Protein AF-A0A257NAR0-F1 (afdb_monomer)

Foldseek 3Di:
DDADPVDVVRVVVVLVVLVVVLVVCVVVVHDPDDPDACFQSNQQCVCSNDPPVVLVVVVVVCCVVCVPCPPRHPTRHHDD

Sequence (80 aa):
MLLNPDEPEQGKKAHHCLYEIFSLVLALNGTLTGEHGVGLEKRDFVDRELDAISLELMRNIKRQFDPNGILNPDKMLPLV

Radius of gyration: 14.9 Å; Cα contacts (8 Å, |Δi|>4): 55; chains: 1; bounding box: 34×21×40 Å

Structure (mmCIF, N/CA/C/O backbone):
data_AF-A0A257NAR0-F1
#
_entry.id   AF-A0A257NAR0-F1
#
loop_
_atom_site.group_PDB
_atom_site.id
_atom_site.type_symbol
_atom_site.label_atom_id
_atom_site.label_alt_id
_atom_site.label_comp_id
_atom_site.label_asym_id
_atom_site.label_entity_id
_atom_site.label_seq_id
_atom_site.pdbx_PDB_ins_code
_atom_site.Cartn_x
_atom_site.Cartn_y
_atom_si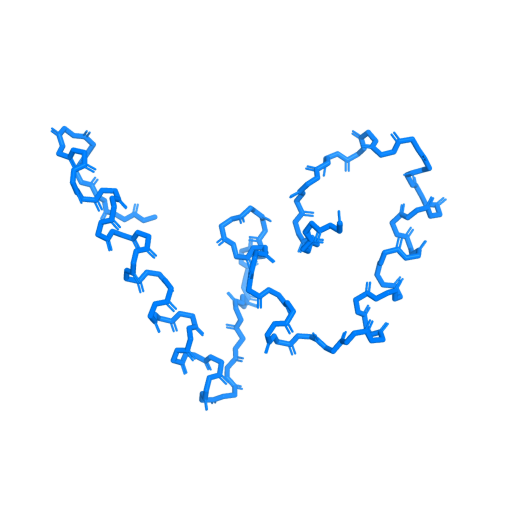te.Cartn_z
_atom_site.occupancy
_atom_site.B_iso_or_equiv
_atom_site.auth_seq_id
_atom_site.auth_comp_id
_atom_site.auth_asym_id
_atom_site.auth_atom_id
_atom_site.pdbx_PDB_model_num
ATOM 1 N N . MET A 1 1 ? 9.632 5.978 -10.960 1.00 77.88 1 MET A N 1
ATOM 2 C CA . MET A 1 1 ? 10.449 4.949 -11.640 1.00 77.88 1 MET A CA 1
ATOM 3 C C . MET A 1 1 ? 11.152 5.602 -12.812 1.00 77.88 1 MET A C 1
ATOM 5 O O . MET A 1 1 ? 10.559 6.488 -13.414 1.00 77.88 1 MET A O 1
ATOM 9 N N . LEU A 1 2 ? 12.382 5.198 -13.119 1.00 88.88 2 LEU A N 1
ATOM 10 C CA . LEU A 1 2 ? 13.059 5.605 -14.348 1.00 88.88 2 LEU A CA 1
ATOM 11 C C . LEU A 1 2 ? 12.943 4.444 -15.339 1.00 88.88 2 LEU A C 1
ATOM 13 O O . LEU A 1 2 ? 13.461 3.365 -15.071 1.00 88.88 2 LEU A O 1
ATOM 17 N N . LEU A 1 3 ? 12.199 4.647 -16.421 1.00 93.19 3 LEU A N 1
ATOM 18 C CA . LEU A 1 3 ? 11.901 3.638 -17.439 1.00 93.19 3 LEU A CA 1
ATOM 19 C C . LEU A 1 3 ? 11.781 4.309 -18.809 1.00 93.19 3 LEU A C 1
ATOM 21 O O . LEU A 1 3 ? 11.444 5.492 -18.878 1.00 93.19 3 LEU A O 1
ATOM 25 N N . ASN A 1 4 ? 12.064 3.564 -19.877 1.00 95.06 4 ASN A N 1
ATOM 26 C CA . ASN A 1 4 ? 11.838 4.005 -21.249 1.00 95.06 4 ASN A CA 1
ATOM 27 C C . ASN A 1 4 ? 10.344 3.843 -21.598 1.00 95.06 4 ASN A C 1
ATOM 29 O O . ASN A 1 4 ? 9.873 2.705 -21.670 1.00 95.06 4 ASN A O 1
ATOM 33 N N . PRO A 1 5 ? 9.584 4.935 -21.812 1.00 90.81 5 PRO A N 1
ATOM 34 C CA . PRO A 1 5 ? 8.157 4.847 -22.121 1.00 90.81 5 PRO A CA 1
ATOM 35 C C . PRO A 1 5 ? 7.871 4.199 -23.484 1.00 90.81 5 PRO A C 1
ATOM 37 O O . PRO A 1 5 ? 6.789 3.644 -23.663 1.00 90.81 5 PRO A O 1
ATOM 40 N N . ASP A 1 6 ? 8.837 4.210 -24.408 1.00 95.94 6 ASP A N 1
ATOM 41 C CA . ASP A 1 6 ? 8.703 3.581 -25.728 1.00 95.94 6 ASP A CA 1
ATOM 42 C C . ASP A 1 6 ? 8.876 2.048 -25.675 1.00 95.94 6 ASP A C 1
ATOM 44 O O . ASP A 1 6 ? 8.658 1.354 -26.669 1.00 95.94 6 ASP A O 1
ATOM 48 N N . GLU A 1 7 ? 9.230 1.493 -24.509 1.00 96.19 7 GLU A N 1
ATOM 49 C CA . GLU A 1 7 ? 9.382 0.055 -24.272 1.00 96.19 7 GLU A CA 1
ATOM 50 C C . GLU A 1 7 ? 8.403 -0.437 -23.183 1.00 96.19 7 GLU A C 1
ATOM 52 O O . GLU A 1 7 ? 8.768 -0.526 -22.006 1.00 96.19 7 GLU A O 1
ATOM 57 N N . PRO A 1 8 ? 7.167 -0.843 -23.540 1.00 90.75 8 PRO A N 1
ATOM 58 C CA . PRO A 1 8 ? 6.132 -1.239 -22.574 1.00 90.75 8 PRO A CA 1
ATOM 59 C C . PRO A 1 8 ? 6.537 -2.377 -21.623 1.00 90.75 8 PRO A C 1
ATOM 61 O O . PRO A 1 8 ? 6.073 -2.454 -20.483 1.00 90.75 8 PRO A O 1
ATOM 64 N N . GLU A 1 9 ? 7.436 -3.259 -22.065 1.00 94.38 9 GLU A N 1
ATOM 65 C CA . GLU A 1 9 ? 7.969 -4.350 -21.245 1.00 94.38 9 GLU A CA 1
ATOM 66 C C . GLU A 1 9 ? 8.790 -3.849 -20.048 1.00 94.38 9 GLU A C 1
ATOM 68 O O . GLU A 1 9 ? 8.855 -4.532 -19.022 1.00 94.38 9 GLU A O 1
ATOM 73 N N . GLN A 1 10 ? 9.375 -2.647 -20.123 1.00 95.06 10 GLN A N 1
ATOM 74 C CA . GLN A 1 10 ? 10.051 -2.048 -18.973 1.00 95.06 10 GLN A CA 1
ATOM 75 C C . GLN A 1 10 ? 9.069 -1.720 -17.846 1.00 95.06 10 GLN A C 1
ATOM 77 O O . GLN A 1 10 ? 9.425 -1.890 -16.684 1.00 95.06 10 GLN A O 1
ATOM 82 N N . GLY A 1 11 ? 7.823 -1.347 -18.159 1.00 90.94 11 GLY A N 1
ATOM 83 C CA . GLY A 1 11 ? 6.784 -1.122 -17.150 1.00 90.94 11 GLY A CA 1
ATOM 84 C C . GLY A 1 11 ? 6.484 -2.384 -16.337 1.00 90.94 11 GLY A C 1
ATOM 85 O O . GLY A 1 11 ? 6.527 -2.363 -15.108 1.00 90.94 11 GLY A O 1
ATOM 86 N N . LYS A 1 12 ? 6.279 -3.524 -17.012 1.00 88.44 12 LYS A N 1
ATOM 87 C CA . LYS A 1 12 ? 6.047 -4.821 -16.344 1.00 88.44 12 LYS A CA 1
ATOM 88 C C . LYS A 1 12 ? 7.225 -5.224 -15.456 1.00 88.44 12 LYS A C 1
ATOM 90 O O . LYS A 1 12 ? 7.029 -5.615 -14.306 1.00 88.44 12 LYS A O 1
ATOM 95 N N . LYS A 1 13 ? 8.452 -5.092 -15.973 1.00 93.31 13 LYS A N 1
ATOM 96 C CA . LYS A 1 13 ? 9.680 -5.374 -15.211 1.00 93.31 13 LYS A CA 1
ATOM 97 C C . LYS A 1 13 ? 9.827 -4.446 -14.006 1.00 93.31 13 LYS A C 1
ATOM 99 O O . LYS A 1 13 ? 10.246 -4.901 -12.946 1.00 93.31 13 LYS A O 1
ATOM 104 N N . ALA A 1 14 ? 9.456 -3.176 -14.145 1.00 93.00 14 ALA A N 1
ATOM 105 C CA . ALA A 1 14 ? 9.532 -2.204 -13.064 1.00 93.00 14 ALA A CA 1
ATOM 106 C C . ALA A 1 14 ? 8.571 -2.542 -11.914 1.00 93.00 14 ALA A C 1
ATOM 108 O O . ALA A 1 14 ? 8.990 -2.508 -10.760 1.00 93.00 14 ALA A O 1
ATOM 109 N N . HIS A 1 15 ? 7.332 -2.953 -12.206 1.00 90.31 15 HIS A N 1
ATOM 110 C CA . HIS A 1 15 ? 6.397 -3.404 -11.166 1.00 90.31 15 HIS A CA 1
ATOM 111 C C . HIS A 1 15 ? 6.902 -4.644 -10.422 1.00 90.31 15 HIS A C 1
ATOM 113 O O . HIS A 1 15 ? 6.807 -4.707 -9.197 1.00 90.31 15 HIS A O 1
ATOM 119 N N . HIS A 1 16 ? 7.482 -5.609 -11.141 1.00 92.62 16 HIS A N 1
ATOM 120 C CA . HIS A 1 16 ? 8.083 -6.783 -10.510 1.00 92.62 16 HIS A CA 1
ATOM 121 C C . HIS A 1 16 ? 9.271 -6.403 -9.612 1.00 92.62 16 HIS A C 1
ATOM 123 O O . HIS A 1 16 ? 9.319 -6.803 -8.452 1.00 92.62 16 HIS A O 1
ATOM 129 N N . CYS A 1 17 ? 10.169 -5.548 -10.108 1.00 94.50 17 CYS A N 1
ATOM 130 C CA . CYS A 1 17 ? 11.301 -5.026 -9.344 1.00 94.50 17 CYS A CA 1
ATOM 131 C C . CYS A 1 17 ? 10.847 -4.285 -8.071 1.00 94.50 17 CYS A C 1
ATOM 1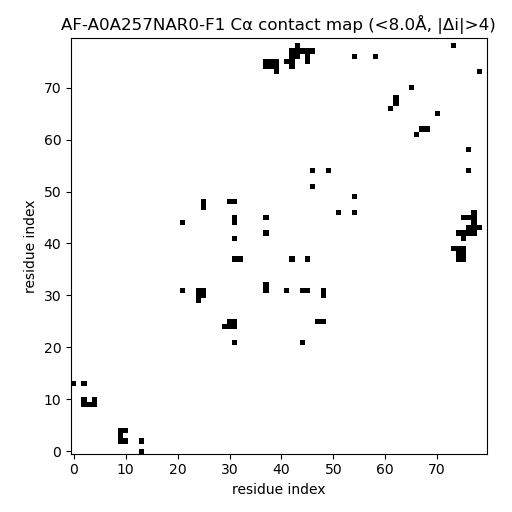33 O O . CYS A 1 17 ? 11.390 -4.515 -6.992 1.00 94.50 17 CYS A O 1
ATOM 135 N N . LEU A 1 18 ? 9.805 -3.447 -8.156 1.00 92.81 18 LEU A N 1
ATOM 136 C CA . LEU A 1 18 ? 9.228 -2.778 -6.984 1.00 92.81 18 LEU A CA 1
ATOM 137 C C . LEU A 1 18 ? 8.689 -3.774 -5.954 1.00 92.81 18 LEU A C 1
ATOM 139 O O . LEU A 1 18 ? 8.945 -3.609 -4.762 1.00 92.81 18 LEU A O 1
ATOM 143 N N . TYR A 1 19 ? 7.983 -4.816 -6.400 1.00 94.19 19 TYR A N 1
ATOM 144 C CA . TYR A 1 19 ? 7.487 -5.864 -5.509 1.00 94.19 19 TYR A C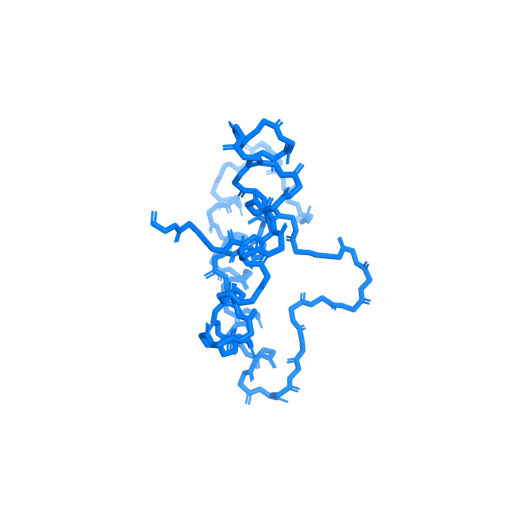A 1
ATOM 145 C C . TYR A 1 19 ? 8.626 -6.557 -4.748 1.00 94.19 19 TYR A C 1
ATOM 147 O O . TYR A 1 19 ? 8.526 -6.752 -3.532 1.00 94.19 19 TYR A O 1
ATOM 155 N N . GLU A 1 20 ? 9.714 -6.907 -5.440 1.00 96.19 20 GLU A N 1
ATOM 156 C CA . GLU A 1 20 ? 10.888 -7.534 -4.824 1.00 96.19 20 GLU A CA 1
ATOM 157 C C . GLU A 1 20 ? 11.574 -6.593 -3.827 1.00 96.19 20 GLU A C 1
ATOM 159 O O . GLU A 1 20 ? 11.856 -6.994 -2.696 1.00 96.19 20 GLU A O 1
ATOM 164 N N . ILE A 1 21 ? 11.765 -5.323 -4.202 1.00 95.38 21 ILE A N 1
ATOM 165 C CA . ILE A 1 21 ? 12.386 -4.308 -3.343 1.00 95.38 21 ILE A CA 1
ATOM 166 C C . ILE A 1 21 ? 11.562 -4.080 -2.076 1.00 95.38 21 ILE A C 1
ATOM 168 O O . ILE A 1 21 ? 12.114 -4.140 -0.979 1.00 95.38 21 ILE A O 1
ATOM 172 N N . PHE A 1 22 ? 10.251 -3.849 -2.185 1.00 95.69 22 PHE A N 1
ATOM 173 C CA . PHE A 1 22 ? 9.409 -3.627 -1.005 1.00 95.69 22 PHE A CA 1
ATOM 174 C C . PHE A 1 22 ? 9.349 -4.863 -0.113 1.00 95.69 22 PHE A C 1
ATOM 176 O O . PHE A 1 22 ? 9.413 -4.742 1.109 1.00 95.69 22 PHE A O 1
ATOM 183 N N . SER A 1 23 ? 9.306 -6.056 -0.709 1.00 96.12 23 SER A N 1
ATOM 184 C CA . SER A 1 23 ? 9.362 -7.302 0.055 1.00 96.12 23 SER A CA 1
ATOM 185 C C . SER A 1 23 ? 10.660 -7.435 0.847 1.00 96.12 23 SER A C 1
ATOM 187 O O . SER A 1 23 ? 10.615 -7.805 2.018 1.00 96.12 23 SER A O 1
ATOM 189 N N . LEU A 1 24 ? 11.799 -7.108 0.228 1.00 97.69 24 LEU A N 1
ATOM 190 C CA . LEU A 1 24 ? 13.103 -7.138 0.883 1.00 97.69 24 LEU A CA 1
ATOM 191 C C . LEU A 1 24 ? 13.200 -6.096 2.000 1.00 97.69 24 LEU A C 1
ATOM 193 O O . LEU A 1 24 ? 13.622 -6.428 3.102 1.00 97.69 24 LEU A O 1
ATOM 197 N N . VAL A 1 25 ? 12.789 -4.852 1.736 1.00 97.25 25 VAL A N 1
ATOM 198 C CA . VAL A 1 25 ? 12.818 -3.769 2.731 1.00 97.25 25 VAL A CA 1
ATOM 199 C C . VAL A 1 25 ? 12.026 -4.160 3.976 1.00 97.25 25 VAL A C 1
ATOM 201 O O . VAL A 1 25 ? 12.543 -4.033 5.083 1.00 97.25 25 VAL A O 1
ATOM 204 N N . LEU A 1 26 ? 10.817 -4.699 3.806 1.00 96.44 26 LEU A N 1
ATOM 205 C CA . LEU A 1 26 ? 9.989 -5.145 4.927 1.00 96.44 26 LEU A CA 1
ATOM 206 C C . LEU A 1 26 ? 10.586 -6.353 5.658 1.00 96.44 26 LEU A C 1
ATOM 208 O O . LEU A 1 26 ? 10.573 -6.387 6.884 1.00 96.44 26 LEU A O 1
ATOM 212 N N . ALA A 1 27 ? 11.177 -7.313 4.937 1.00 97.12 27 ALA A N 1
ATOM 213 C CA . ALA A 1 27 ? 11.872 -8.448 5.554 1.00 97.12 27 ALA A CA 1
ATOM 214 C C . ALA A 1 27 ? 13.084 -8.020 6.404 1.00 97.12 27 ALA A C 1
ATOM 216 O O . ALA A 1 27 ? 13.478 -8.727 7.329 1.00 97.12 27 ALA A O 1
ATOM 217 N N . LEU A 1 28 ? 13.662 -6.857 6.102 1.00 97.94 28 LEU A N 1
ATOM 218 C CA . LEU A 1 28 ? 14.747 -6.237 6.858 1.00 97.94 28 LEU A CA 1
ATOM 219 C C . LEU A 1 28 ? 14.246 -5.267 7.946 1.00 97.94 28 LEU A C 1
ATOM 221 O O . LEU A 1 28 ? 15.045 -4.499 8.479 1.00 97.94 28 LEU A O 1
ATOM 225 N N . ASN A 1 29 ? 12.951 -5.291 8.285 1.00 95.81 29 ASN A N 1
ATOM 226 C CA . ASN A 1 29 ? 12.298 -4.366 9.222 1.00 95.81 29 ASN A CA 1
ATOM 227 C C . ASN A 1 29 ? 12.443 -2.879 8.833 1.00 95.81 29 ASN A C 1
ATOM 229 O O . ASN A 1 29 ? 12.489 -2.002 9.697 1.00 95.81 29 ASN A O 1
ATOM 233 N N . GLY A 1 30 ? 12.555 -2.589 7.535 1.00 96.88 30 GLY A N 1
ATOM 234 C CA . GLY A 1 30 ? 12.472 -1.235 6.994 1.00 96.88 30 GLY A CA 1
ATOM 23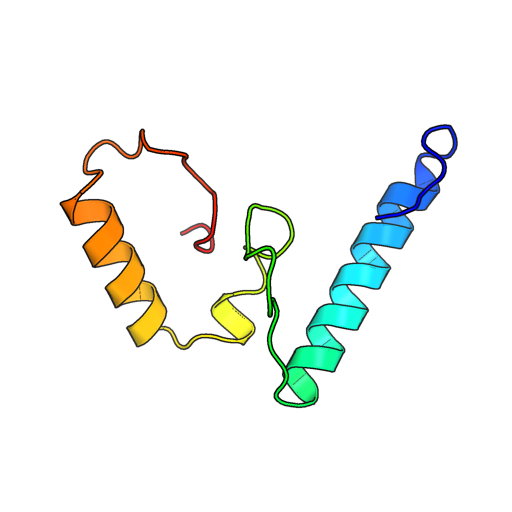5 C C . GLY A 1 30 ? 11.024 -0.769 6.808 1.00 96.88 30 GLY A C 1
ATOM 236 O O . GLY A 1 30 ? 10.082 -1.448 7.205 1.00 96.88 30 GLY A O 1
ATOM 237 N N . THR A 1 31 ? 10.849 0.386 6.162 1.00 96.31 31 THR A N 1
ATOM 238 C CA . THR A 1 31 ? 9.533 0.998 5.899 1.00 96.31 31 THR A CA 1
ATOM 239 C C . THR A 1 31 ? 9.286 1.204 4.404 1.00 96.31 31 THR A C 1
ATOM 241 O O . THR A 1 31 ? 10.218 1.499 3.649 1.00 96.31 31 THR A O 1
ATOM 244 N N . LEU A 1 32 ? 8.026 1.108 3.963 1.00 95.00 32 LEU A N 1
ATOM 245 C CA . LEU A 1 32 ? 7.612 1.396 2.583 1.00 95.00 32 LEU A CA 1
ATOM 246 C C . LEU A 1 32 ? 7.858 2.858 2.188 1.00 95.00 32 LEU A C 1
ATOM 248 O O . LEU A 1 32 ? 7.978 3.193 1.001 1.00 95.00 32 LEU A O 1
ATOM 252 N N . THR A 1 33 ? 7.894 3.775 3.157 1.00 92.88 33 THR A N 1
ATOM 253 C CA . THR A 1 33 ? 8.071 5.196 2.869 1.00 92.88 33 THR A CA 1
ATOM 254 C C . THR A 1 33 ? 8.697 5.982 4.015 1.00 92.88 33 THR A C 1
ATOM 256 O O . THR A 1 33 ? 8.119 6.092 5.084 1.00 92.88 33 THR A O 1
ATOM 259 N N . GLY A 1 34 ? 9.819 6.653 3.733 1.00 90.44 34 GLY A N 1
ATOM 260 C CA . GLY A 1 34 ? 10.379 7.681 4.619 1.00 90.44 34 GLY A CA 1
ATOM 261 C C . GLY A 1 34 ? 9.846 9.096 4.353 1.00 90.44 34 GLY A C 1
ATOM 262 O O . GLY A 1 34 ? 9.651 9.857 5.291 1.00 90.44 34 GLY A O 1
ATOM 263 N N . GLU A 1 35 ? 9.577 9.443 3.085 1.00 92.81 35 GLU A N 1
ATOM 264 C CA . GLU A 1 35 ? 9.302 10.837 2.677 1.00 92.81 35 GLU A CA 1
ATOM 265 C C . GLU A 1 35 ? 8.022 10.989 1.836 1.00 92.81 35 GLU A C 1
ATOM 267 O O . GLU A 1 35 ? 7.092 11.689 2.223 1.00 92.81 35 GLU A O 1
ATOM 272 N N . HIS A 1 36 ? 7.947 10.325 0.677 1.00 91.75 36 HIS A N 1
ATOM 273 C CA . HIS A 1 36 ? 6.926 10.604 -0.351 1.00 91.75 36 HIS A CA 1
ATOM 274 C C . HIS A 1 36 ? 5.535 9.993 -0.097 1.00 91.75 36 HIS A C 1
ATOM 276 O O . HIS A 1 36 ? 4.622 10.163 -0.906 1.00 91.75 36 HIS A O 1
ATOM 282 N N . GLY A 1 37 ? 5.361 9.272 1.008 1.00 93.50 37 GLY A N 1
ATOM 283 C CA . GLY A 1 37 ? 4.120 8.592 1.366 1.00 93.50 37 GLY A CA 1
ATOM 284 C C . GLY A 1 37 ? 3.840 7.316 0.560 1.00 93.50 37 GLY A C 1
ATOM 285 O O . GLY A 1 37 ? 4.689 6.797 -0.176 1.00 93.50 37 GLY A O 1
ATOM 286 N N . VAL A 1 38 ? 2.621 6.797 0.750 1.00 95.75 38 VAL A N 1
ATOM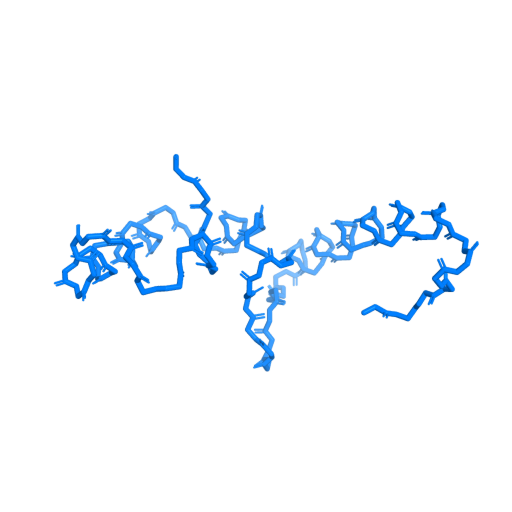 287 C CA . VAL A 1 38 ? 2.131 5.533 0.171 1.00 95.75 38 VAL A CA 1
ATOM 288 C C . VAL A 1 38 ? 1.558 5.728 -1.239 1.00 95.75 38 VAL A C 1
ATOM 290 O O . VAL A 1 38 ? 1.937 5.023 -2.173 1.00 95.75 38 VAL A O 1
ATOM 293 N N . GLY A 1 39 ? 0.643 6.690 -1.406 1.00 94.12 39 GLY A N 1
ATOM 294 C CA . GLY A 1 39 ? -0.041 6.929 -2.680 1.00 94.12 39 GLY A CA 1
A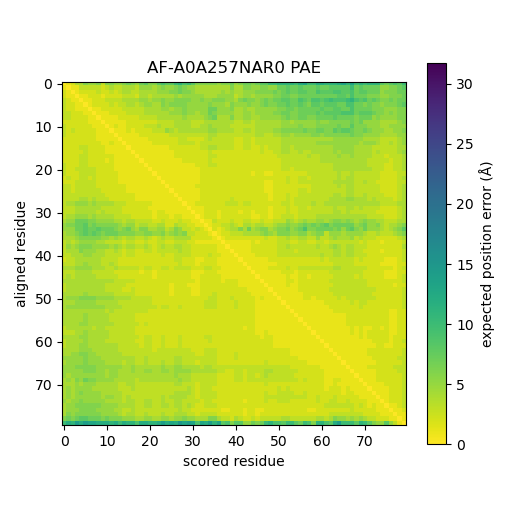TOM 295 C C . GLY A 1 39 ? -0.835 5.711 -3.169 1.00 94.12 39 GLY A C 1
ATOM 296 O O . GLY A 1 39 ? -1.548 5.085 -2.387 1.00 94.12 39 GLY A O 1
ATOM 297 N N . LEU A 1 40 ? -0.735 5.416 -4.468 1.00 93.25 40 LEU A N 1
ATOM 298 C CA . LEU A 1 40 ? -1.275 4.196 -5.088 1.00 93.25 40 LEU A CA 1
ATOM 299 C C . LEU A 1 40 ? -0.211 3.095 -5.174 1.00 93.25 40 LEU A C 1
ATOM 301 O O . LEU A 1 40 ? -0.486 1.953 -4.836 1.00 93.25 40 LEU A O 1
ATOM 305 N N . GLU A 1 41 ? 1.014 3.460 -5.556 1.00 91.69 41 GLU A N 1
ATOM 306 C CA . GLU A 1 41 ? 2.114 2.524 -5.849 1.00 91.69 41 GLU A CA 1
ATOM 307 C C . GLU A 1 41 ? 2.450 1.570 -4.695 1.00 91.69 41 GLU A C 1
ATOM 309 O O . GLU A 1 41 ? 2.783 0.412 -4.922 1.00 91.69 41 GLU A O 1
ATOM 314 N N . LYS A 1 42 ? 2.373 2.047 -3.447 1.00 94.69 42 LYS A N 1
ATOM 315 C CA . LYS A 1 42 ? 2.729 1.250 -2.259 1.00 94.69 42 LYS A CA 1
ATOM 316 C C . LYS A 1 42 ? 1.516 0.742 -1.488 1.00 94.69 42 LYS A C 1
ATOM 318 O O . LYS A 1 42 ? 1.686 0.035 -0.501 1.00 94.69 42 LYS A O 1
ATOM 323 N N . ARG A 1 43 ? 0.304 1.132 -1.897 1.00 95.06 43 ARG A N 1
ATOM 324 C CA . ARG A 1 43 ? -0.944 0.884 -1.158 1.00 95.06 43 ARG A CA 1
ATOM 325 C C . ARG A 1 43 ? -1.140 -0.596 -0.858 1.00 95.06 43 ARG A C 1
ATOM 327 O O . ARG A 1 43 ? -1.464 -0.953 0.268 1.00 95.06 43 ARG A O 1
ATOM 334 N N . ASP A 1 44 ? -0.879 -1.433 -1.852 1.00 92.25 44 ASP A N 1
ATOM 335 C CA . ASP A 1 44 ? -1.118 -2.875 -1.787 1.00 92.25 44 ASP A CA 1
ATOM 336 C C . ASP A 1 44 ? -0.042 -3.628 -0.975 1.00 92.25 44 ASP A C 1
ATOM 338 O O . ASP A 1 44 ? -0.061 -4.850 -0.909 1.00 92.25 44 ASP A O 1
ATOM 342 N N . PHE A 1 45 ? 0.908 -2.908 -0.364 1.00 94.88 45 PHE A N 1
ATOM 343 C CA . PHE A 1 45 ? 1.917 -3.464 0.542 1.00 94.88 45 PHE A CA 1
ATOM 344 C C . PHE A 1 45 ? 1.736 -2.996 1.989 1.00 94.88 45 PHE A C 1
ATOM 346 O O . PHE A 1 45 ? 2.436 -3.490 2.868 1.00 94.88 45 PHE A O 1
ATOM 353 N N . VAL A 1 46 ? 0.853 -2.0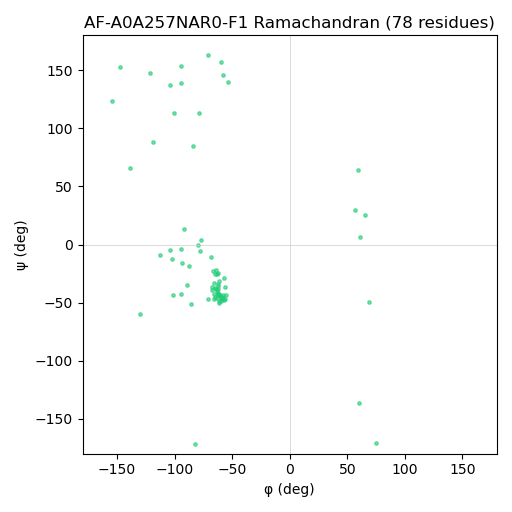27 2.257 1.00 96.00 46 VAL A N 1
ATOM 354 C CA . VAL A 1 46 ? 0.754 -1.384 3.581 1.00 96.00 46 VAL A CA 1
ATOM 355 C C . VAL A 1 46 ? 0.356 -2.372 4.675 1.00 96.00 46 VAL A C 1
ATOM 357 O O . VAL A 1 46 ? 0.838 -2.262 5.796 1.00 96.00 46 VAL A O 1
ATOM 360 N N . ASP A 1 47 ? -0.469 -3.365 4.355 1.00 95.50 47 ASP A N 1
ATOM 361 C CA . ASP A 1 47 ? -0.862 -4.458 5.254 1.00 95.50 47 ASP A CA 1
ATOM 362 C C . ASP A 1 47 ? 0.267 -5.436 5.597 1.00 95.50 47 ASP A C 1
ATOM 364 O O . ASP A 1 47 ? 0.135 -6.247 6.512 1.00 95.50 47 ASP A O 1
ATOM 368 N N . ARG A 1 48 ? 1.397 -5.341 4.893 1.00 95.62 48 ARG A N 1
ATOM 369 C CA . ARG A 1 48 ? 2.620 -6.077 5.216 1.00 95.62 48 ARG A CA 1
ATOM 370 C C . ARG A 1 48 ? 3.510 -5.332 6.211 1.00 95.62 48 ARG A C 1
ATOM 372 O O . ARG A 1 48 ? 4.391 -5.957 6.792 1.00 95.62 48 ARG A O 1
ATOM 379 N N . GLU A 1 49 ? 3.312 -4.024 6.379 1.00 96.12 49 GLU A N 1
ATOM 380 C CA . GLU A 1 49 ? 4.037 -3.191 7.349 1.00 96.12 49 GLU A CA 1
ATOM 381 C C . GLU A 1 49 ? 3.196 -2.911 8.601 1.00 96.12 49 GLU A C 1
ATOM 383 O O . GLU A 1 49 ? 3.701 -2.987 9.719 1.00 96.12 49 GLU A O 1
ATOM 388 N N . LEU A 1 50 ? 1.911 -2.594 8.419 1.00 95.81 50 LEU A N 1
ATOM 389 C CA . LEU A 1 50 ? 0.989 -2.220 9.487 1.00 95.81 50 LEU A CA 1
ATOM 390 C C . LEU A 1 50 ? 0.032 -3.361 9.816 1.00 95.81 50 LEU A C 1
ATOM 392 O O . LEU A 1 50 ? -0.545 -3.993 8.933 1.00 95.81 50 LEU A O 1
ATOM 396 N N . ASP A 1 51 ? -0.189 -3.574 11.108 1.00 96.25 51 ASP A N 1
ATOM 397 C CA . ASP A 1 51 ? -1.110 -4.591 11.591 1.00 96.25 51 ASP A CA 1
ATOM 398 C C . ASP A 1 51 ? -2.585 -4.226 11.327 1.00 96.25 51 ASP A C 1
ATOM 400 O O . ASP A 1 51 ? -2.962 -3.071 11.094 1.00 96.25 51 ASP A O 1
ATOM 404 N N . ALA A 1 52 ? -3.450 -5.237 11.408 1.00 96.88 52 ALA A N 1
ATOM 405 C CA . ALA A 1 52 ? -4.874 -5.097 11.125 1.00 96.88 52 ALA A CA 1
ATOM 406 C C . ALA A 1 52 ? -5.604 -4.106 12.054 1.00 96.88 52 ALA A C 1
ATOM 408 O O . ALA A 1 52 ? -6.552 -3.455 11.612 1.00 96.88 52 ALA A O 1
ATOM 409 N N . ILE A 1 53 ? -5.179 -3.966 13.317 1.00 98.19 53 ILE A N 1
ATOM 410 C CA . ILE A 1 53 ? -5.806 -3.044 14.278 1.00 98.19 53 ILE A CA 1
ATOM 411 C C . ILE A 1 53 ? -5.476 -1.607 13.882 1.00 98.19 53 ILE A C 1
ATOM 413 O O . ILE A 1 53 ? -6.378 -0.770 13.796 1.00 98.19 53 ILE A O 1
ATOM 417 N N . SER A 1 54 ? -4.204 -1.335 13.581 1.00 97.75 54 SER A N 1
ATOM 418 C CA . SER A 1 54 ? -3.760 -0.028 13.087 1.00 97.75 54 SER A CA 1
ATOM 419 C C . SER A 1 54 ? -4.494 0.363 11.802 1.00 97.75 54 SER A C 1
ATOM 421 O O . SER A 1 54 ? -5.029 1.470 11.701 1.00 97.75 54 SER A O 1
ATOM 423 N N . LEU A 1 55 ? -4.607 -0.561 10.843 1.00 97.44 55 LEU A N 1
ATOM 424 C CA . LEU A 1 55 ? -5.342 -0.319 9.600 1.00 97.44 55 LEU A CA 1
ATOM 425 C C . LEU A 1 55 ? -6.829 -0.032 9.830 1.00 97.44 55 LEU A C 1
ATOM 427 O O . LEU A 1 55 ? -7.377 0.880 9.207 1.00 97.44 55 LEU A O 1
ATOM 431 N N . GLU A 1 56 ? -7.496 -0.777 10.714 1.00 97.94 56 GLU A N 1
ATOM 432 C CA . GLU A 1 56 ? -8.915 -0.539 10.999 1.00 97.94 56 GLU A CA 1
ATOM 433 C C . GLU A 1 56 ? -9.133 0.797 11.713 1.00 97.94 56 GLU A C 1
ATOM 435 O O . GLU A 1 56 ? -10.080 1.518 11.397 1.00 97.94 56 GLU A O 1
ATOM 440 N N . LEU A 1 57 ? -8.222 1.195 12.606 1.00 98.38 57 LEU A N 1
ATOM 441 C CA . LEU A 1 57 ? -8.249 2.526 13.209 1.00 98.38 57 LEU A CA 1
ATOM 442 C C . LEU A 1 57 ? -8.158 3.623 12.139 1.00 98.38 57 LEU A C 1
ATOM 444 O O . LEU A 1 57 ? -8.963 4.557 12.141 1.00 98.38 57 LEU A O 1
ATOM 448 N N . MET A 1 58 ? -7.228 3.498 11.191 1.00 97.69 58 MET A N 1
ATOM 449 C CA . MET A 1 58 ? -7.081 4.464 10.098 1.00 97.69 58 MET A CA 1
ATOM 450 C C . MET A 1 58 ? -8.327 4.511 9.203 1.00 97.69 58 MET A C 1
ATOM 452 O O . MET A 1 58 ? -8.773 5.598 8.827 1.00 97.69 58 MET A O 1
ATOM 456 N N . ARG A 1 59 ? -8.937 3.354 8.906 1.00 96.81 59 ARG A N 1
ATOM 457 C CA . ARG A 1 59 ? -10.214 3.280 8.175 1.00 96.81 59 ARG A CA 1
ATOM 458 C C . ARG A 1 59 ? -11.346 3.956 8.941 1.00 96.81 59 ARG A C 1
ATOM 460 O O . ARG A 1 59 ? -12.109 4.702 8.336 1.00 96.81 59 ARG A O 1
ATOM 467 N N . ASN A 1 60 ? -11.440 3.756 10.253 1.00 97.94 60 ASN A N 1
ATOM 468 C CA . ASN A 1 60 ? -12.448 4.411 11.088 1.00 97.94 60 ASN A CA 1
ATOM 469 C C . ASN A 1 60 ? -12.302 5.935 11.075 1.00 97.94 60 ASN A C 1
ATOM 471 O O . ASN A 1 60 ? -13.293 6.640 10.886 1.00 97.94 60 ASN A O 1
ATOM 475 N N . ILE A 1 61 ? -11.071 6.443 11.180 1.00 98.19 61 ILE A N 1
ATOM 476 C CA . ILE A 1 61 ? -10.794 7.879 11.037 1.00 98.19 61 ILE A CA 1
ATOM 477 C C . ILE A 1 61 ? -11.232 8.359 9.648 1.00 98.19 61 ILE A C 1
ATOM 479 O O . ILE A 1 61 ? -11.962 9.341 9.536 1.00 98.19 61 ILE A O 1
ATOM 483 N N . LYS A 1 62 ? -10.853 7.646 8.581 1.00 97.12 62 LYS A N 1
ATOM 484 C CA . LYS A 1 62 ? -11.246 7.994 7.210 1.00 97.12 62 LYS A CA 1
ATOM 485 C C . LYS A 1 62 ? -12.769 8.053 7.044 1.00 97.12 62 LYS A C 1
ATOM 487 O O . LYS A 1 62 ? -13.263 9.047 6.524 1.00 97.12 62 LYS A O 1
ATOM 492 N N . ARG A 1 63 ? -13.511 7.051 7.529 1.00 97.06 63 ARG A N 1
ATOM 493 C CA . ARG A 1 63 ? -14.987 7.012 7.470 1.00 97.06 63 ARG A CA 1
ATOM 494 C C . ARG A 1 63 ? -15.632 8.160 8.253 1.00 97.06 63 ARG A C 1
ATOM 496 O O . ARG A 1 63 ? -16.639 8.696 7.805 1.00 97.06 63 ARG A O 1
ATOM 503 N N . GLN A 1 64 ? -15.045 8.565 9.382 1.00 98.44 64 GLN A N 1
ATOM 504 C CA . GLN A 1 64 ? -15.560 9.667 10.201 1.00 98.44 64 GLN A CA 1
ATOM 505 C C . GLN A 1 64 ? -15.512 11.020 9.474 1.00 98.44 64 GLN A C 1
ATOM 507 O O . GLN A 1 64 ? -16.415 11.838 9.639 1.00 98.44 64 GLN A O 1
ATOM 512 N N . PHE A 1 65 ? -14.466 11.262 8.681 1.00 98.06 65 PHE A N 1
ATOM 513 C CA . PHE A 1 65 ? -14.260 12.536 7.980 1.00 98.06 65 PHE A CA 1
ATOM 514 C C . PHE A 1 65 ? -14.628 12.498 6.489 1.00 98.06 65 PHE A C 1
ATOM 516 O O . PHE A 1 65 ? -14.726 13.547 5.859 1.00 98.06 65 P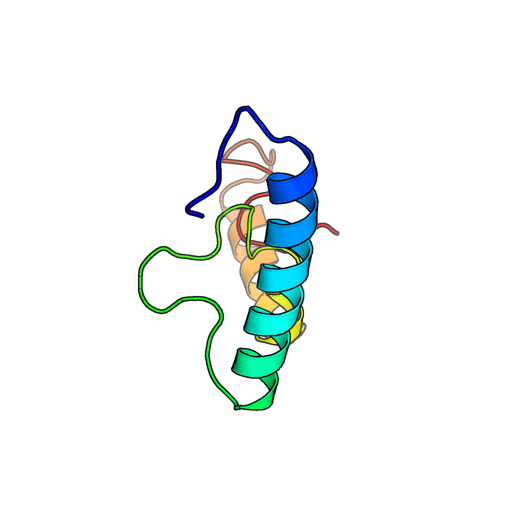HE A O 1
ATOM 523 N N . ASP A 1 66 ? -14.844 11.313 5.920 1.00 98.00 66 ASP A N 1
ATOM 524 C CA . ASP A 1 66 ? -15.251 11.107 4.529 1.00 98.00 66 ASP A CA 1
ATOM 525 C C . ASP A 1 66 ? -16.312 9.996 4.412 1.00 98.00 66 ASP A C 1
ATOM 527 O O . ASP A 1 66 ? -16.053 8.940 3.828 1.00 98.00 66 ASP A O 1
ATOM 531 N N . PRO A 1 67 ? -17.518 10.204 4.968 1.00 97.00 67 PRO A N 1
ATOM 532 C CA . PRO A 1 67 ? -18.569 9.185 4.976 1.00 97.00 67 PRO A CA 1
ATOM 533 C C . PRO A 1 67 ? -19.068 8.813 3.571 1.00 97.00 67 PRO A C 1
ATOM 535 O O . PRO A 1 67 ? -19.597 7.722 3.381 1.00 97.00 67 PRO A O 1
ATOM 538 N N . ASN A 1 68 ? -18.882 9.697 2.585 1.00 97.31 68 ASN A N 1
ATOM 539 C CA . ASN A 1 68 ? -19.269 9.462 1.192 1.00 97.31 68 ASN A CA 1
ATOM 540 C C . ASN A 1 68 ? -18.121 8.901 0.333 1.00 97.31 68 ASN A C 1
ATOM 542 O O . ASN A 1 68 ? -18.334 8.629 -0.845 1.00 97.31 68 ASN A O 1
ATOM 546 N N . GLY A 1 69 ? -16.910 8.760 0.887 1.00 95.31 69 GLY A N 1
ATOM 547 C CA . GLY A 1 69 ? -15.747 8.225 0.172 1.00 95.31 69 GLY A CA 1
ATOM 548 C C . GLY A 1 69 ? -15.253 9.087 -0.998 1.00 95.31 69 GLY A C 1
ATOM 549 O O . GLY A 1 69 ? -14.662 8.556 -1.935 1.00 95.31 69 GLY A O 1
ATOM 550 N N . ILE A 1 70 ? -15.506 10.399 -0.992 1.00 97.56 70 ILE A N 1
ATOM 551 C CA . ILE A 1 70 ? -15.189 11.287 -2.126 1.00 97.56 70 ILE A CA 1
ATOM 552 C C . ILE A 1 70 ? -13.817 11.954 -2.004 1.00 97.56 70 ILE A C 1
ATOM 554 O O . ILE A 1 70 ? -13.288 12.492 -2.981 1.00 97.56 70 ILE A O 1
ATOM 558 N N . LEU A 1 71 ? -13.216 11.941 -0.814 1.00 97.19 71 LEU A N 1
ATOM 559 C CA . LEU A 1 71 ? -11.940 12.600 -0.571 1.00 97.19 71 LEU A CA 1
ATOM 560 C C . LEU A 1 71 ? -10.793 11.676 -0.986 1.00 97.19 71 LEU A C 1
ATOM 562 O O . LEU A 1 71 ? -10.206 10.992 -0.150 1.00 97.19 71 LEU A O 1
ATOM 566 N N . ASN A 1 72 ? -10.438 11.701 -2.272 1.00 96.06 72 ASN A N 1
ATOM 567 C CA . ASN A 1 72 ? -9.289 10.974 -2.824 1.00 96.06 72 ASN A CA 1
ATOM 568 C C . ASN A 1 72 ? -9.395 9.447 -2.592 1.00 96.06 72 ASN A C 1
ATOM 570 O O . ASN A 1 72 ? -8.588 8.887 -1.839 1.00 96.06 72 ASN A O 1
ATOM 574 N N . PRO A 1 73 ? -10.408 8.795 -3.197 1.00 94.56 73 PRO A N 1
ATOM 575 C CA . PRO A 1 73 ? -10.685 7.375 -3.002 1.00 94.56 73 PRO A CA 1
ATOM 576 C C . PRO A 1 73 ? -9.499 6.501 -3.409 1.00 94.56 73 PRO A C 1
ATOM 578 O O . PRO A 1 73 ? -8.637 6.906 -4.193 1.00 94.56 73 PRO A O 1
ATOM 581 N N . ASP A 1 74 ? -9.469 5.296 -2.847 1.00 94.12 74 ASP A N 1
ATOM 582 C CA . ASP A 1 74 ? -8.544 4.216 -3.199 1.00 94.12 74 ASP A CA 1
ATOM 583 C C . ASP A 1 74 ? -7.055 4.510 -2.996 1.00 94.12 74 ASP A C 1
ATOM 585 O O . ASP A 1 74 ? -6.222 3.687 -3.365 1.00 94.12 74 ASP A O 1
ATOM 589 N N . LYS A 1 75 ? -6.676 5.648 -2.407 1.00 94.75 75 LYS A N 1
ATOM 590 C CA . LYS A 1 75 ? -5.278 5.949 -2.078 1.00 94.75 75 LYS A CA 1
ATOM 591 C C . LYS A 1 75 ? -4.956 5.559 -0.642 1.00 94.75 75 LYS A C 1
ATOM 593 O O . LYS A 1 75 ? -5.815 5.616 0.235 1.00 94.75 75 LYS A O 1
ATOM 598 N N . MET A 1 76 ? -3.678 5.272 -0.396 1.00 93.88 76 MET A N 1
ATOM 599 C CA . MET A 1 76 ? -3.066 5.056 0.921 1.00 93.88 76 MET A CA 1
ATOM 600 C C . MET A 1 76 ? -3.489 3.783 1.668 1.00 93.88 76 MET A C 1
ATOM 602 O O . MET A 1 76 ? -2.609 3.079 2.148 1.00 93.88 76 MET A O 1
ATOM 606 N N . LEU A 1 77 ? -4.780 3.479 1.797 1.00 95.44 77 LEU A N 1
ATOM 607 C CA . LEU A 1 77 ? -5.244 2.285 2.512 1.00 95.44 77 LEU A CA 1
ATOM 608 C C . LEU A 1 77 ? -5.468 1.124 1.535 1.00 95.44 77 LEU A C 1
ATOM 610 O O . LEU A 1 77 ? -6.034 1.368 0.469 1.00 95.44 77 LEU A O 1
ATOM 614 N N . PRO A 1 78 ? -5.079 -0.119 1.883 1.00 94.31 78 PRO A N 1
ATOM 615 C CA . PRO A 1 78 ? -5.406 -1.293 1.080 1.00 94.31 78 PRO A CA 1
ATOM 616 C C . PRO A 1 78 ? -6.910 -1.373 0.815 1.00 94.31 78 PRO A C 1
ATOM 618 O O . PRO A 1 78 ? -7.715 -1.096 1.720 1.00 94.31 78 PRO A O 1
ATOM 621 N N . LEU A 1 79 ? -7.263 -1.760 -0.413 1.00 89.44 79 LEU A N 1
ATOM 622 C CA . LEU A 1 79 ? -8.651 -1.997 -0.803 1.00 89.44 79 LEU A CA 1
ATOM 623 C C . LEU A 1 79 ? -9.272 -3.069 0.101 1.00 89.44 79 LEU A C 1
ATOM 625 O O . LEU A 1 79 ? -8.575 -3.972 0.568 1.00 89.44 79 LEU A O 1
ATOM 629 N N . VAL A 1 80 ? -10.565 -2.914 0.385 1.00 78.12 80 VAL A N 1
ATOM 630 C CA . VAL A 1 80 ? -11.355 -3.806 1.248 1.00 78.12 80 VAL A CA 1
ATOM 631 C C . VAL A 1 80 ? -12.346 -4.579 0.398 1.00 78.12 80 VAL A C 1
ATOM 633 O O . VAL A 1 80 ? -12.900 -3.950 -0.532 1.00 78.12 80 VAL A O 1
#

Mean predicted aligned error: 3.08 Å

Nearest PDB structures (foldseek):
  8jdt-assembly1_A  TM=9.201E-01  e=1.292E-03  Mus musculus
  8jdx-assembly1_A  TM=9.225E-01  e=1.585E-03  Mus musculus
  8jdz-assembly1_A  TM=9.221E-01  e=3.128E-03  Mus musculus
  7qh2-assembly1_F  TM=8.514E-01  e=4.703E-03  Acetobacterium woodii

Secondary structure (DSSP, 8-state):
----TT-HHHHHHHHHHHHHHHHHHHHTT--S-SSS--TTTTGGGGGGTS-HHHHHHHHHHHHHH-TTS-SSTTSSSPP-

pLDDT: mean 94.64, std 3.58, range [77.88, 98.44]

Solvent-accessible surface area (backbone atoms only — not comparable to full-atom values): 5039 Å² t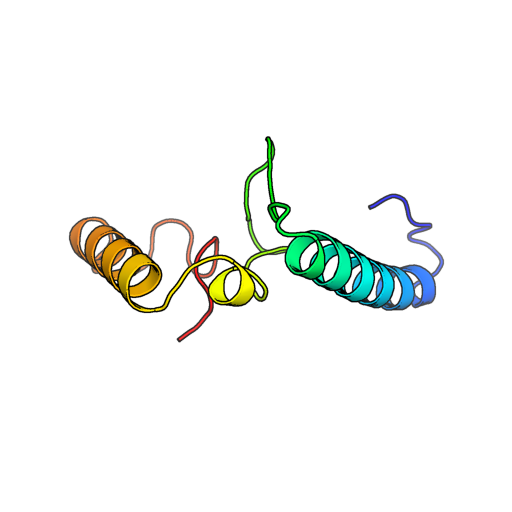otal; per-residue (Å²): 135,93,72,60,83,93,40,69,68,48,55,60,51,48,55,52,51,51,53,54,51,52,53,50,38,48,76,70,74,51,72,94,54,94,77,90,56,45,48,63,90,43,11,87,48,41,77,77,78,44,54,72,68,61,51,49,53,52,49,52,54,46,43,73,80,31,77,83,56,74,78,68,63,84,44,49,52,60,88,129